Protein AF-A0A820RP20-F1 (afdb_monomer)

Solvent-accessibl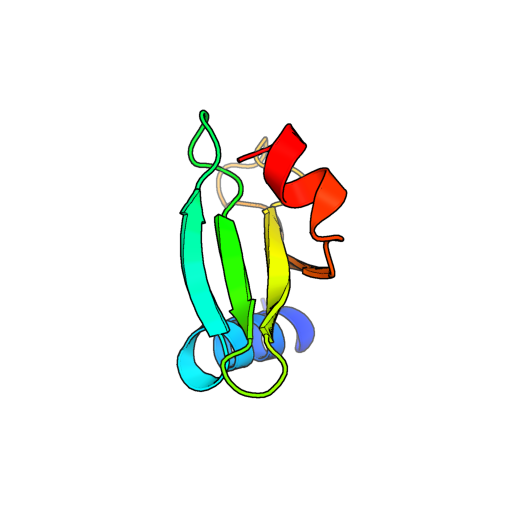e surface area (backbone atoms only — not comparable to full-atom values): 4193 Å² total; per-residue (Å²): 134,79,76,51,74,64,46,59,50,50,54,49,41,53,74,74,48,38,41,83,75,51,52,33,97,87,61,72,37,35,39,27,32,35,74,87,79,67,50,39,33,36,38,39,51,64,60,65,88,46,102,75,58,30,70,70,43,80,42,82,46,55,71,75,55,45,72,73,66,99

Secondary structure (DSSP, 8-state):
-PPPHHHHHHHHHHHHTEEEEEE-TTSSSEEEEETTT--EEEEEES-TTSTT-PPEEEEEE-HHHHHHH-

Structure (mmCIF, N/CA/C/O backbone):
data_AF-A0A820RP20-F1
#
_entry.id   AF-A0A820RP20-F1
#
loop_
_atom_site.group_PDB
_atom_site.id
_atom_site.type_symbol
_atom_site.label_atom_id
_atom_site.label_alt_id
_atom_site.label_comp_id
_atom_site.label_asym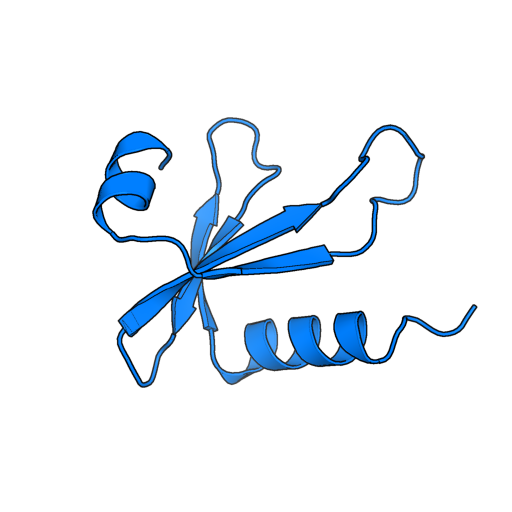_id
_atom_site.label_entity_id
_atom_site.label_seq_id
_atom_site.pdbx_PDB_ins_code
_atom_site.Cartn_x
_atom_site.Cartn_y
_atom_site.Cartn_z
_atom_site.occupancy
_atom_site.B_iso_or_equiv
_atom_site.auth_seq_id
_atom_site.auth_comp_id
_atom_site.auth_asym_id
_atom_site.auth_atom_id
_atom_site.pdbx_PDB_model_num
ATOM 1 N N . MET A 1 1 ? 12.941 -6.600 -22.085 1.00 42.62 1 MET A N 1
ATOM 2 C CA . MET A 1 1 ? 12.687 -7.112 -20.723 1.00 42.62 1 MET A CA 1
ATOM 3 C C . MET A 1 1 ? 11.192 -7.024 -20.489 1.00 42.62 1 MET A C 1
ATOM 5 O O . MET A 1 1 ? 10.661 -5.927 -20.584 1.00 42.62 1 MET A O 1
ATOM 9 N N . LYS A 1 2 ? 10.495 -8.156 -20.331 1.00 46.19 2 LYS A N 1
ATOM 10 C CA . LYS A 1 2 ? 9.097 -8.132 -19.881 1.00 46.19 2 LYS A CA 1
ATOM 11 C C . LYS A 1 2 ? 9.148 -7.777 -18.399 1.00 46.19 2 LYS A C 1
ATOM 13 O O . LYS A 1 2 ? 9.857 -8.462 -17.674 1.00 46.19 2 LYS A O 1
ATOM 18 N N . ALA A 1 3 ? 8.466 -6.717 -17.976 1.00 56.91 3 ALA A N 1
ATOM 19 C CA . ALA A 1 3 ? 8.089 -6.632 -16.573 1.00 56.91 3 ALA A CA 1
ATOM 20 C C . ALA A 1 3 ? 7.324 -7.924 -16.265 1.00 56.91 3 ALA A C 1
ATOM 22 O O . ALA A 1 3 ? 6.421 -8.279 -17.028 1.00 56.91 3 ALA A O 1
ATOM 23 N N . ASP A 1 4 ? 7.753 -8.669 -15.250 1.00 70.25 4 ASP A N 1
ATOM 24 C CA . ASP A 1 4 ? 7.092 -9.906 -14.852 1.00 70.25 4 ASP A CA 1
ATOM 25 C C . ASP A 1 4 ? 5.593 -9.633 -14.659 1.00 70.25 4 ASP A C 1
ATOM 27 O O . ASP A 1 4 ? 5.218 -8.572 -14.153 1.00 70.25 4 ASP A O 1
ATOM 31 N N . ASP A 1 5 ? 4.720 -10.567 -15.050 1.00 77.06 5 ASP A N 1
ATOM 32 C CA . ASP A 1 5 ? 3.261 -10.426 -14.907 1.00 77.06 5 ASP A CA 1
ATOM 33 C C . ASP A 1 5 ? 2.848 -10.021 -13.474 1.00 77.06 5 ASP A C 1
ATOM 35 O O . ASP A 1 5 ? 1.837 -9.346 -13.265 1.00 77.06 5 ASP A O 1
ATOM 39 N N . ASN A 1 6 ? 3.680 -10.364 -12.485 1.00 81.06 6 ASN A N 1
ATOM 40 C CA . ASN A 1 6 ? 3.530 -9.962 -11.093 1.00 81.06 6 ASN A CA 1
ATOM 41 C C . ASN A 1 6 ? 3.695 -8.446 -10.869 1.00 81.06 6 ASN A C 1
ATOM 43 O O . ASN A 1 6 ? 2.900 -7.848 -10.150 1.00 81.06 6 ASN A O 1
ATOM 47 N N . THR A 1 7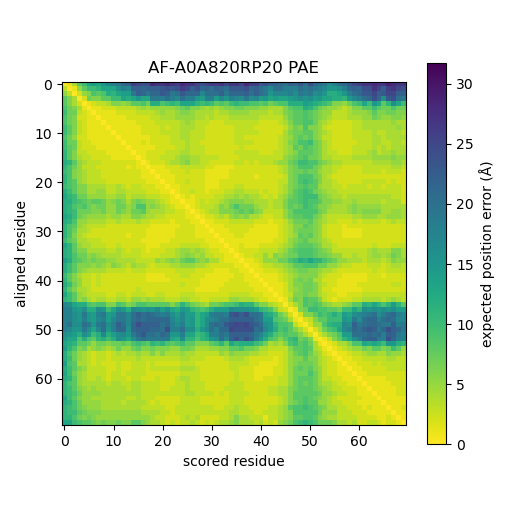 ? 4.670 -7.802 -11.515 1.00 84.31 7 THR A N 1
ATOM 48 C CA . THR A 1 7 ? 4.890 -6.348 -11.420 1.00 84.31 7 THR A CA 1
ATOM 49 C C . THR A 1 7 ? 3.684 -5.589 -11.961 1.00 84.31 7 THR A C 1
ATOM 51 O O . THR A 1 7 ? 3.129 -4.737 -11.270 1.00 84.31 7 THR A O 1
ATOM 54 N N . LEU A 1 8 ? 3.198 -5.974 -13.147 1.00 86.31 8 LEU A N 1
ATOM 55 C CA . LEU A 1 8 ? 2.005 -5.367 -13.747 1.00 86.31 8 LEU A CA 1
ATOM 56 C C . LEU A 1 8 ? 0.766 -5.560 -12.864 1.00 86.31 8 LEU A C 1
ATOM 58 O O . LEU A 1 8 ? -0.073 -4.664 -12.744 1.00 86.31 8 LEU A O 1
ATOM 62 N N . ARG A 1 9 ? 0.646 -6.726 -12.215 1.00 90.06 9 ARG A N 1
ATOM 63 C CA . ARG A 1 9 ? -0.444 -7.005 -11.278 1.00 90.06 9 ARG A CA 1
ATOM 64 C C . ARG A 1 9 ? -0.370 -6.121 -10.035 1.00 90.06 9 ARG A C 1
ATOM 66 O O . ARG A 1 9 ? -1.408 -5.608 -9.617 1.00 90.06 9 ARG A O 1
ATOM 73 N N . ILE A 1 10 ? 0.818 -5.930 -9.466 1.00 90.56 10 ILE A N 1
ATOM 74 C CA . ILE A 1 10 ? 1.036 -5.060 -8.304 1.00 90.56 10 ILE A CA 1
ATOM 75 C C . ILE A 1 10 ? 0.699 -3.610 -8.658 1.00 90.56 10 ILE A C 1
ATOM 77 O O . ILE A 1 10 ? -0.092 -2.985 -7.955 1.00 90.56 10 ILE A O 1
ATOM 81 N N . GLU A 1 11 ? 1.203 -3.097 -9.783 1.00 89.19 11 GLU A N 1
ATOM 82 C CA . GLU A 1 11 ? 0.884 -1.742 -10.249 1.00 89.19 11 GLU A CA 1
ATOM 83 C C . GLU A 1 11 ? -0.623 -1.550 -10.463 1.00 89.19 11 GLU A C 1
ATOM 85 O O . GLU A 1 11 ? -1.195 -0.527 -10.075 1.00 89.19 11 GLU A O 1
ATOM 90 N N . PHE A 1 12 ? -1.299 -2.556 -11.027 1.00 91.31 12 PHE A N 1
ATOM 91 C CA . PHE A 1 12 ? -2.750 -2.534 -11.176 1.00 91.31 12 PHE A CA 1
ATOM 92 C C . PHE A 1 12 ? -3.466 -2.468 -9.820 1.00 91.31 12 PHE A C 1
ATOM 94 O O . PHE A 1 12 ? -4.384 -1.661 -9.663 1.00 91.31 12 PHE A O 1
ATOM 101 N N . LEU A 1 13 ? -3.068 -3.282 -8.838 1.00 91.62 13 LEU A N 1
ATOM 102 C CA . LEU A 1 13 ? -3.671 -3.264 -7.501 1.00 91.62 13 LEU A CA 1
ATOM 103 C C . LEU A 1 13 ? -3.454 -1.917 -6.810 1.00 91.62 13 LEU A C 1
ATOM 105 O O . LEU A 1 13 ? -4.412 -1.341 -6.298 1.00 91.62 13 LEU A O 1
ATOM 109 N N . ILE A 1 14 ? -2.238 -1.373 -6.873 1.00 92.12 14 ILE A N 1
ATOM 110 C CA . ILE A 1 14 ? -1.908 -0.060 -6.307 1.00 92.12 14 ILE A CA 1
ATOM 111 C C . ILE A 1 14 ? -2.792 1.032 -6.912 1.00 92.12 14 ILE A C 1
ATOM 113 O O . ILE A 1 14 ? -3.365 1.846 -6.193 1.00 92.12 14 ILE A O 1
ATOM 117 N N . LYS A 1 15 ? -2.941 1.034 -8.240 1.00 91.38 15 LYS A N 1
ATOM 118 C CA . LYS A 1 15 ? -3.685 2.076 -8.950 1.00 91.38 15 LYS A CA 1
ATOM 119 C C . LYS A 1 15 ? -5.198 1.995 -8.736 1.00 91.38 15 LYS A C 1
ATOM 121 O O . LYS A 1 15 ? -5.862 3.029 -8.710 1.00 91.38 15 LYS A O 1
ATOM 126 N N . ASN A 1 16 ? -5.752 0.788 -8.619 1.00 93.38 16 ASN A N 1
ATOM 127 C CA . ASN A 1 16 ? -7.203 0.585 -8.649 1.00 93.38 16 ASN A CA 1
ATOM 128 C C . ASN A 1 16 ? -7.792 0.264 -7.268 1.00 93.38 16 ASN A C 1
ATOM 130 O O . ASN A 1 16 ? -8.842 0.799 -6.910 1.00 93.38 16 ASN A O 1
ATOM 134 N N . SER A 1 17 ? -7.114 -0.560 -6.472 1.00 93.94 17 SER A N 1
ATOM 135 C CA . SER A 1 17 ? -7.674 -1.160 -5.253 1.00 93.94 17 SER A CA 1
ATOM 136 C C . SER A 1 17 ? -7.110 -0.563 -3.969 1.00 93.94 17 SER A C 1
ATOM 138 O O . SER A 1 17 ? -7.836 -0.438 -2.984 1.00 93.94 17 SER A O 1
ATOM 140 N N . LEU A 1 18 ? -5.846 -0.145 -3.983 1.00 95.38 18 LEU A N 1
ATOM 141 C CA . LEU A 1 18 ? -5.152 0.293 -2.780 1.00 95.38 18 LEU A CA 1
ATOM 142 C C . LEU A 1 18 ? -5.158 1.817 -2.620 1.00 95.38 18 LEU A C 1
ATOM 144 O O . LEU A 1 18 ? -5.231 2.580 -3.587 1.00 95.38 18 LEU A O 1
ATOM 148 N N . LEU A 1 19 ? -5.109 2.267 -1.371 1.00 95.50 19 LEU A N 1
ATOM 149 C CA . LEU A 1 19 ? -4.925 3.662 -0.99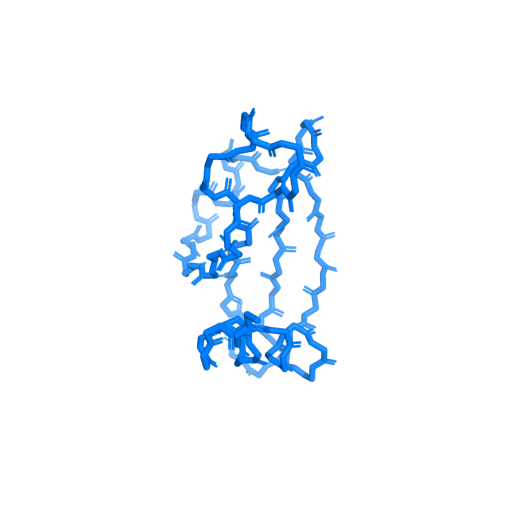1 1.00 95.50 19 LEU A CA 1
ATOM 150 C C . LEU A 1 19 ? -3.586 3.800 -0.272 1.00 95.50 19 LEU A C 1
ATOM 152 O O . LEU A 1 19 ? -3.350 3.099 0.707 1.00 95.50 19 LEU A O 1
ATOM 156 N N . LYS A 1 20 ? -2.716 4.696 -0.747 1.00 95.25 20 LYS A N 1
ATOM 157 C CA . LYS A 1 20 ? -1.461 5.010 -0.055 1.00 95.25 20 LYS A CA 1
ATOM 158 C C . LYS A 1 20 ? -1.777 5.704 1.271 1.00 95.25 20 LYS A C 1
ATOM 160 O O . LYS A 1 20 ? -2.453 6.730 1.259 1.00 95.25 20 LYS A O 1
ATOM 165 N N . ILE A 1 21 ? -1.272 5.155 2.372 1.00 95.31 21 ILE A N 1
ATOM 166 C CA . ILE A 1 21 ? -1.438 5.702 3.723 1.00 95.31 21 ILE A CA 1
ATOM 167 C C . ILE A 1 21 ? -0.221 6.543 4.094 1.00 95.31 21 ILE A C 1
ATOM 169 O O . ILE A 1 21 ? -0.348 7.737 4.344 1.00 95.31 21 ILE A O 1
ATOM 173 N N . THR A 1 22 ? 0.964 5.936 4.082 1.00 94.69 22 THR A N 1
ATOM 174 C CA . THR A 1 22 ? 2.225 6.604 4.424 1.00 94.69 22 THR A CA 1
ATOM 175 C C . THR A 1 22 ? 3.410 5.849 3.812 1.00 94.69 22 THR A C 1
ATOM 177 O O . THR A 1 22 ? 3.228 4.836 3.137 1.00 94.69 22 THR A O 1
ATOM 180 N N . SER A 1 23 ? 4.617 6.364 3.998 1.00 93.12 23 SER A N 1
ATOM 181 C CA . SER A 1 23 ? 5.877 5.659 3.753 1.00 93.12 23 SER A CA 1
ATOM 182 C C . SER A 1 23 ? 6.683 5.586 5.044 1.00 93.12 23 SER A C 1
ATOM 184 O O . SER A 1 23 ? 6.401 6.341 5.975 1.00 93.12 23 SER A O 1
ATOM 186 N N . ASP A 1 24 ? 7.657 4.684 5.102 1.00 88.50 24 ASP A N 1
ATOM 187 C CA . ASP A 1 24 ? 8.524 4.547 6.270 1.00 88.50 24 ASP A CA 1
ATOM 188 C C . ASP A 1 24 ? 9.457 5.766 6.405 1.00 88.50 24 ASP A C 1
ATOM 190 O O . ASP A 1 24 ? 9.499 6.640 5.531 1.00 88.50 24 ASP A O 1
ATOM 194 N N . GLU A 1 25 ? 10.226 5.822 7.493 1.00 86.06 25 GLU A N 1
ATOM 195 C CA . GLU A 1 25 ? 11.166 6.914 7.784 1.00 86.06 25 GLU A CA 1
ATOM 196 C C . GLU A 1 25 ? 12.204 7.155 6.674 1.00 86.06 25 GLU A C 1
ATOM 198 O O . GLU A 1 25 ? 12.636 8.288 6.454 1.00 86.06 25 GLU A O 1
ATOM 203 N N . THR A 1 26 ? 12.577 6.106 5.942 1.00 83.38 26 THR A N 1
ATOM 204 C CA . THR A 1 26 ? 13.523 6.169 4.827 1.00 83.38 26 THR A CA 1
ATOM 205 C C . THR A 1 26 ? 12.850 6.491 3.490 1.00 83.38 26 THR A C 1
ATOM 207 O O . THR A 1 26 ? 13.526 6.889 2.538 1.00 83.38 26 THR A O 1
ATOM 210 N N . GLY A 1 27 ? 11.522 6.354 3.416 1.00 82.31 27 GLY A N 1
ATOM 211 C CA . GLY A 1 27 ? 10.719 6.555 2.214 1.00 82.31 27 GLY A CA 1
ATOM 212 C C . GLY A 1 27 ? 10.815 5.425 1.183 1.00 82.31 27 GLY A C 1
ATOM 213 O O . GLY A 1 27 ? 10.305 5.591 0.071 1.00 82.31 27 GLY A O 1
ATOM 214 N N . TRP A 1 28 ? 11.468 4.311 1.521 1.00 84.88 28 TRP A N 1
ATOM 215 C CA . TRP A 1 28 ? 11.650 3.161 0.633 1.00 84.88 28 TRP A CA 1
ATOM 216 C C . TRP A 1 28 ? 10.430 2.248 0.609 1.00 84.88 28 TRP A C 1
ATOM 218 O O . TRP A 1 28 ? 10.014 1.805 -0.466 1.00 84.88 28 TRP A O 1
ATOM 228 N N . ASP A 1 29 ?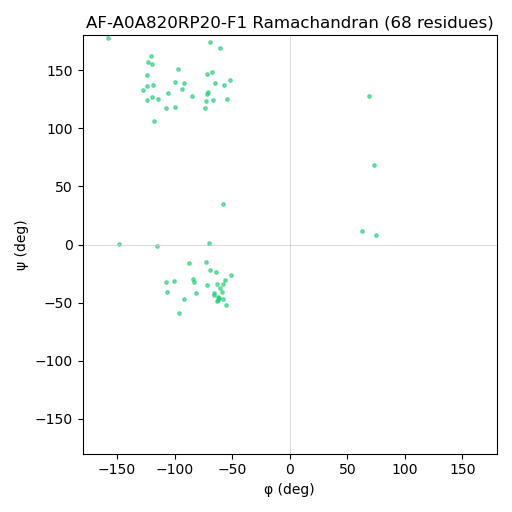 9.846 2.010 1.777 1.00 90.69 29 ASP A N 1
ATOM 229 C CA . ASP A 1 29 ? 8.691 1.152 1.951 1.00 90.69 29 ASP A CA 1
ATOM 230 C C . ASP A 1 29 ? 7.428 2.007 2.043 1.00 90.69 29 ASP A C 1
ATOM 232 O O . ASP A 1 29 ? 7.398 3.095 2.630 1.00 90.69 29 ASP A O 1
ATOM 236 N N . VAL A 1 30 ? 6.358 1.530 1.411 1.00 93.62 30 VAL A N 1
ATOM 237 C CA . VAL A 1 30 ? 5.099 2.272 1.333 1.00 93.62 30 VAL A CA 1
ATOM 238 C C . VAL A 1 30 ? 3.965 1.430 1.881 1.00 93.62 30 VAL A C 1
ATOM 240 O O . VAL A 1 30 ? 3.683 0.339 1.384 1.00 93.62 30 VAL A O 1
ATOM 243 N N . LEU A 1 31 ? 3.265 1.991 2.862 1.00 95.88 31 LEU A N 1
ATOM 244 C CA . LEU A 1 31 ? 2.062 1.416 3.424 1.00 95.88 31 LEU A CA 1
ATOM 245 C C . LEU A 1 31 ? 0.845 1.801 2.585 1.00 95.88 31 LEU A C 1
ATOM 247 O O . LEU A 1 31 ? 0.548 2.977 2.347 1.00 95.88 31 LEU A O 1
ATOM 251 N N . TYR A 1 32 ? 0.091 0.784 2.211 1.00 96.56 32 TYR A N 1
ATOM 252 C CA . TYR A 1 32 ? -1.185 0.872 1.538 1.00 96.56 32 TYR A CA 1
ATOM 253 C C . TYR A 1 32 ? -2.285 0.221 2.376 1.00 96.56 32 TYR A C 1
ATOM 255 O O . TYR A 1 32 ? -2.037 -0.688 3.163 1.00 96.56 32 TYR A O 1
ATOM 263 N N . GLN A 1 33 ? -3.525 0.645 2.159 1.00 96.06 33 GLN A N 1
ATOM 264 C CA . GLN A 1 33 ? -4.710 -0.024 2.684 1.00 96.06 33 GLN A CA 1
ATOM 265 C C . GLN A 1 33 ? -5.655 -0.391 1.540 1.00 96.06 33 GLN A C 1
ATOM 267 O O . GLN A 1 33 ? -5.887 0.417 0.635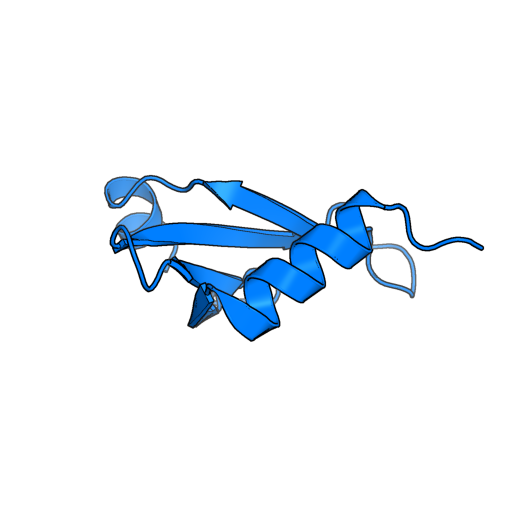 1.00 96.06 33 GLN A O 1
ATOM 272 N N . ASP A 1 34 ? -6.202 -1.605 1.566 1.00 94.19 34 ASP A N 1
ATOM 273 C CA . ASP A 1 34 ? -7.224 -2.024 0.609 1.00 94.19 34 ASP A CA 1
ATOM 274 C C . ASP A 1 34 ? -8.551 -1.315 0.901 1.00 94.19 34 ASP A C 1
ATOM 276 O O . ASP A 1 34 ? -9.048 -1.314 2.031 1.00 94.19 34 ASP A O 1
ATOM 280 N N . LYS A 1 35 ? -9.142 -0.708 -0.131 1.00 92.62 35 LYS A N 1
ATOM 281 C CA . LYS A 1 35 ? -10.389 0.060 -0.005 1.00 92.62 35 LYS A CA 1
ATOM 282 C C . LYS A 1 35 ? -11.612 -0.815 0.286 1.00 92.62 35 LYS A C 1
ATOM 284 O O . LYS A 1 35 ? -12.615 -0.296 0.769 1.00 92.62 35 LYS A O 1
ATOM 289 N N . ASN A 1 36 ? -11.558 -2.107 -0.031 1.00 91.50 36 ASN A N 1
ATOM 290 C CA . ASN A 1 36 ? -12.688 -3.027 0.073 1.00 91.50 36 ASN A CA 1
ATOM 291 C C . ASN A 1 36 ? 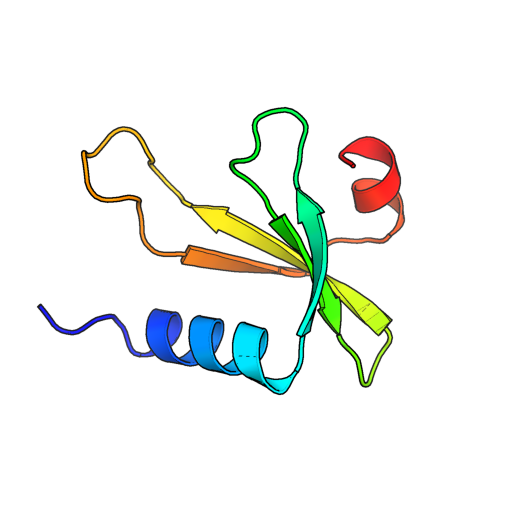-12.721 -3.730 1.431 1.00 91.50 36 ASN A C 1
ATOM 293 O O . ASN A 1 36 ? -13.777 -3.804 2.056 1.00 91.50 36 ASN A O 1
ATOM 297 N N . ASP A 1 37 ? -11.578 -4.248 1.885 1.00 91.75 37 ASP A N 1
ATOM 298 C CA . ASP A 1 37 ? -11.505 -5.099 3.083 1.00 91.75 37 ASP A CA 1
ATOM 299 C C . ASP A 1 37 ? -10.704 -4.496 4.248 1.00 91.75 37 ASP A C 1
ATOM 301 O O . ASP A 1 37 ? -10.665 -5.082 5.332 1.00 91.75 37 ASP A O 1
ATOM 305 N N . ARG A 1 38 ? -10.140 -3.294 4.061 1.00 91.75 38 ARG A N 1
ATOM 306 C CA . ARG A 1 38 ? -9.357 -2.541 5.055 1.00 91.75 38 ARG A CA 1
ATOM 307 C C . ARG A 1 38 ? -8.064 -3.217 5.517 1.00 91.75 38 ARG A C 1
ATOM 309 O O . ARG A 1 38 ? -7.443 -2.720 6.457 1.00 91.75 38 ARG A O 1
ATOM 316 N N . ARG A 1 39 ? -7.608 -4.288 4.859 1.00 94.69 39 ARG A N 1
ATOM 317 C CA . ARG A 1 39 ? -6.293 -4.880 5.128 1.00 94.69 39 ARG A CA 1
ATOM 318 C C . ARG A 1 39 ? -5.169 -3.946 4.713 1.00 94.69 39 ARG A C 1
ATOM 320 O O . ARG A 1 39 ? -5.278 -3.216 3.726 1.00 94.69 39 ARG A O 1
ATOM 327 N N . TYR A 1 40 ? -4.067 -4.036 5.443 1.00 95.94 40 TYR A N 1
ATOM 328 C CA . TYR A 1 40 ? -2.856 -3.296 5.141 1.00 95.94 40 TYR A CA 1
ATOM 329 C C . TYR A 1 40 ? -1.927 -4.110 4.251 1.00 95.94 40 TYR A C 1
ATOM 331 O O . TYR A 1 40 ? -1.739 -5.316 4.429 1.00 95.94 40 TYR A O 1
ATOM 339 N N . TRP A 1 41 ? -1.343 -3.415 3.288 1.00 95.88 41 TRP A N 1
ATOM 340 C CA . TRP A 1 41 ? -0.395 -3.949 2.334 1.00 95.88 41 TRP A CA 1
ATOM 341 C C . TRP A 1 41 ? 0.849 -3.086 2.346 1.00 95.88 41 TRP A C 1
ATOM 343 O O . TRP A 1 41 ? 0.770 -1.866 2.270 1.00 95.88 41 TRP A O 1
ATOM 353 N N . GLU A 1 42 ? 2.001 -3.720 2.408 1.00 95.19 42 GLU A N 1
ATOM 354 C CA . GLU A 1 42 ? 3.284 -3.058 2.334 1.00 95.19 42 GLU A CA 1
ATOM 355 C C . GLU A 1 42 ? 3.912 -3.308 0.964 1.00 95.19 42 GLU A C 1
ATOM 357 O O . GLU A 1 42 ? 3.969 -4.446 0.492 1.00 95.19 42 GLU A O 1
ATOM 362 N N . LEU A 1 43 ? 4.369 -2.234 0.327 1.00 93.12 43 LEU A N 1
ATOM 363 C CA . LEU A 1 43 ? 5.163 -2.277 -0.890 1.00 93.12 43 LEU A CA 1
ATOM 364 C C . LEU A 1 43 ? 6.636 -2.098 -0.530 1.00 93.12 43 LEU A C 1
ATOM 366 O O . LEU A 1 43 ? 7.008 -1.034 -0.040 1.00 93.12 43 LEU A O 1
ATOM 370 N N . ILE A 1 44 ? 7.447 -3.108 -0.833 1.00 89.50 44 ILE A N 1
ATOM 371 C CA . ILE A 1 44 ? 8.900 -3.102 -0.633 1.00 89.50 44 ILE A CA 1
ATOM 372 C C . ILE A 1 44 ? 9.626 -3.380 -1.951 1.00 89.50 44 ILE A C 1
ATOM 374 O O . ILE A 1 44 ? 9.080 -4.015 -2.857 1.00 89.50 44 ILE A O 1
ATOM 378 N N . TYR A 1 45 ? 10.885 -2.962 -2.044 1.00 84.25 45 TYR A N 1
ATOM 379 C CA . TYR A 1 45 ? 11.738 -3.216 -3.207 1.00 84.25 45 TYR A CA 1
ATOM 380 C C . TYR A 1 45 ? 12.948 -4.056 -2.787 1.00 84.25 45 TYR A C 1
ATOM 382 O O . TYR A 1 45 ? 13.871 -3.577 -2.132 1.00 84.25 45 TYR A O 1
ATOM 390 N N . TYR A 1 46 ? 12.954 -5.341 -3.151 1.00 67.75 46 TYR A N 1
ATOM 391 C CA . TYR A 1 46 ? 14.042 -6.248 -2.774 1.00 67.75 46 TYR A CA 1
ATOM 392 C C . TYR A 1 46 ? 15.298 -5.941 -3.611 1.00 67.75 46 TYR A C 1
ATOM 394 O O . TYR A 1 46 ? 15.286 -6.136 -4.823 1.00 67.75 46 TYR A O 1
ATOM 402 N N . LYS A 1 47 ? 16.395 -5.525 -2.958 1.00 57.97 47 LYS A N 1
ATOM 403 C CA . LYS A 1 47 ? 17.707 -5.162 -3.552 1.00 57.97 47 LYS A CA 1
ATOM 404 C C . LYS A 1 47 ? 17.743 -3.827 -4.316 1.00 57.97 47 LYS A C 1
ATOM 406 O O . LYS A 1 47 ? 18.001 -3.785 -5.518 1.00 57.97 47 LYS A O 1
ATOM 411 N N . SER A 1 48 ? 17.612 -2.721 -3.586 1.00 52.59 48 SER A N 1
ATOM 412 C CA . SER A 1 48 ? 17.848 -1.354 -4.090 1.00 52.59 48 SER A CA 1
ATOM 413 C C . SER A 1 48 ? 19.323 -1.015 -4.384 1.00 52.59 48 SER A C 1
ATOM 415 O O . SER A 1 48 ? 19.619 0.099 -4.802 1.00 52.59 48 SER A O 1
ATOM 417 N N . GLU A 1 49 ? 20.260 -1.952 -4.197 1.00 54.25 49 GLU A N 1
ATOM 418 C CA . GLU A 1 49 ? 21.693 -1.750 -4.486 1.00 54.25 49 GLU A CA 1
ATOM 419 C C . GLU A 1 49 ? 22.016 -1.718 -5.993 1.00 54.25 49 GLU A C 1
ATOM 421 O O . GLU A 1 49 ? 23.091 -1.273 -6.393 1.00 54.25 49 GLU A O 1
ATOM 426 N N . MET A 1 50 ? 21.096 -2.163 -6.855 1.00 53.72 50 MET A N 1
ATOM 427 C CA . MET A 1 50 ? 21.208 -1.973 -8.303 1.00 53.72 50 MET A CA 1
ATOM 428 C C . MET A 1 50 ? 20.464 -0.701 -8.717 1.00 53.72 50 MET A C 1
ATOM 430 O O . MET A 1 50 ? 19.312 -0.512 -8.336 1.00 53.72 50 MET A O 1
ATOM 434 N N . HIS A 1 51 ? 21.112 0.126 -9.546 1.00 53.06 51 HIS A N 1
ATOM 435 C CA . HIS A 1 51 ? 20.677 1.418 -10.115 1.00 53.06 51 HIS A CA 1
ATOM 436 C C . HIS A 1 51 ? 19.370 1.402 -10.957 1.00 53.06 51 HIS A C 1
ATOM 438 O O . HIS A 1 51 ? 19.238 2.134 -11.934 1.00 53.06 51 HIS A O 1
ATOM 444 N N . GLY A 1 52 ? 18.387 0.580 -10.601 1.00 58.09 52 GLY A N 1
ATOM 445 C CA . GLY 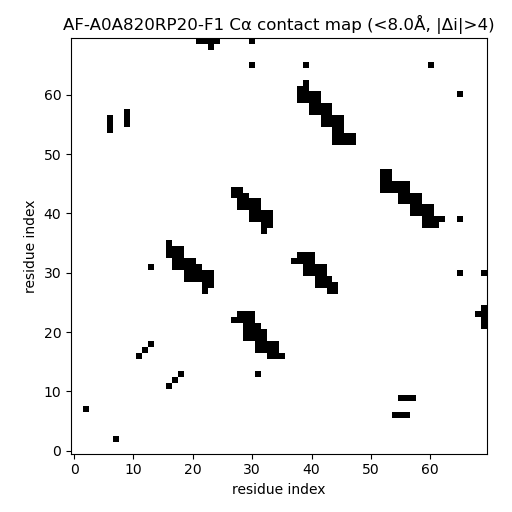A 1 52 ? 17.091 0.477 -11.265 1.00 58.09 52 GLY A CA 1
ATOM 446 C C . GLY A 1 52 ? 15.926 0.105 -10.350 1.00 58.09 52 GLY A C 1
ATOM 447 O O . GLY A 1 52 ? 14.817 0.011 -10.858 1.00 58.09 52 GLY A O 1
ATOM 448 N N . GLY A 1 53 ? 16.155 -0.079 -9.041 1.00 65.50 53 GLY A N 1
ATOM 449 C CA . GLY A 1 53 ? 15.136 -0.583 -8.118 1.00 65.50 53 GLY A CA 1
ATOM 450 C C . GLY A 1 53 ? 14.818 -2.053 -8.403 1.00 65.50 53 GLY A C 1
ATOM 451 O O . GLY A 1 53 ? 14.567 -2.450 -9.539 1.00 65.50 53 GLY A O 1
ATOM 452 N N . GLY A 1 54 ? 14.878 -2.902 -7.381 1.00 71.12 54 GLY A N 1
ATOM 453 C CA . GLY A 1 54 ? 14.450 -4.291 -7.529 1.00 71.12 54 GLY A CA 1
ATOM 454 C C . GLY A 1 54 ? 12.973 -4.403 -7.929 1.00 71.12 54 GLY A C 1
ATOM 455 O O . GLY A 1 54 ? 12.240 -3.414 -7.881 1.00 71.12 54 GLY A O 1
ATOM 456 N N . PRO A 1 55 ? 12.497 -5.596 -8.318 1.00 80.12 55 PRO A N 1
ATOM 457 C CA . PRO A 1 55 ? 11.078 -5.790 -8.579 1.00 80.12 55 PRO A CA 1
ATOM 458 C C . PRO A 1 55 ? 10.254 -5.427 -7.329 1.00 80.12 55 PRO A C 1
ATOM 460 O O . PRO A 1 55 ? 10.653 -5.791 -6.215 1.00 80.12 55 PRO A O 1
ATOM 463 N N . PRO A 1 56 ? 9.118 -4.722 -7.492 1.00 87.12 56 PRO A N 1
ATOM 464 C CA . PRO A 1 56 ? 8.243 -4.418 -6.374 1.00 87.12 56 PRO A CA 1
ATOM 465 C C . PRO A 1 56 ? 7.658 -5.709 -5.807 1.00 87.12 56 PRO A C 1
ATOM 467 O O . PRO A 1 56 ? 7.230 -6.598 -6.548 1.00 87.12 56 PRO A O 1
ATOM 470 N N . LEU A 1 57 ? 7.592 -5.782 -4.484 1.00 88.69 57 LEU A N 1
ATOM 471 C CA . LEU A 1 57 ? 6.896 -6.828 -3.760 1.00 88.69 57 LEU A CA 1
ATOM 472 C C . LEU A 1 57 ? 5.798 -6.191 -2.920 1.00 88.69 57 LEU A C 1
ATOM 474 O O . LEU A 1 57 ? 6.055 -5.283 -2.137 1.00 88.69 57 LEU A O 1
ATOM 478 N N . LEU A 1 58 ? 4.581 -6.697 -3.081 1.00 91.62 58 LEU A N 1
ATOM 479 C CA . LEU A 1 58 ? 3.430 -6.289 -2.294 1.00 91.62 58 LEU A CA 1
ATOM 480 C C . LEU A 1 58 ? 3.080 -7.419 -1.322 1.00 91.62 58 LEU A C 1
ATOM 482 O O . LEU A 1 58 ? 2.736 -8.519 -1.760 1.00 91.62 58 LEU A O 1
ATOM 486 N N . GLN A 1 59 ? 3.173 -7.157 -0.021 1.00 92.94 59 GLN A N 1
ATOM 487 C CA . GLN A 1 59 ? 2.917 -8.143 1.029 1.00 92.94 59 GLN A CA 1
ATOM 488 C C . GLN A 1 59 ? 1.842 -7.670 2.001 1.00 92.94 59 GLN A C 1
ATOM 490 O O . GLN A 1 59 ? 1.727 -6.483 2.288 1.00 92.94 59 GLN A O 1
ATOM 495 N N . LEU A 1 60 ? 1.037 -8.602 2.506 1.00 94.88 60 LEU A N 1
ATOM 496 C CA . LEU A 1 60 ? 0.076 -8.307 3.562 1.00 94.88 60 LEU A CA 1
ATOM 497 C C . LEU A 1 60 ? 0.843 -8.067 4.866 1.00 94.88 60 LEU A C 1
ATOM 499 O O . LEU A 1 60 ? 1.676 -8.894 5.236 1.00 94.88 60 LEU A O 1
ATOM 503 N N . ILE A 1 61 ? 0.534 -6.981 5.567 1.00 95.06 61 ILE A N 1
ATOM 504 C CA . ILE A 1 61 ? 1.124 -6.668 6.870 1.00 95.06 61 ILE A CA 1
ATOM 505 C C . ILE A 1 61 ? 0.025 -6.621 7.934 1.00 95.06 61 ILE A C 1
ATOM 507 O O . ILE A 1 61 ? -1.080 -6.127 7.693 1.00 95.06 61 ILE A O 1
ATOM 511 N N . ALA A 1 62 ? 0.302 -7.197 9.104 1.00 94.88 62 ALA A N 1
ATOM 512 C CA . ALA A 1 62 ? -0.625 -7.165 10.226 1.00 94.88 62 ALA A CA 1
ATOM 513 C C . ALA A 1 62 ? -0.690 -5.753 10.820 1.00 94.88 62 ALA A C 1
ATOM 515 O O . ALA A 1 62 ? 0.312 -5.045 10.864 1.00 94.88 62 ALA A O 1
ATOM 516 N N . GLU A 1 63 ? -1.858 -5.348 11.320 1.00 92.88 63 GLU A N 1
ATOM 517 C CA . GLU A 1 63 ? -2.047 -4.013 11.906 1.00 92.88 63 GLU A CA 1
ATOM 518 C C . GLU A 1 63 ? -1.082 -3.741 13.073 1.00 92.88 63 GLU A C 1
ATOM 520 O O . GLU A 1 63 ? -0.585 -2.627 13.218 1.00 92.88 63 GLU A O 1
ATOM 525 N N . GLU A 1 64 ? -0.746 -4.767 13.860 1.00 94.00 64 GLU A N 1
ATOM 526 C CA . GLU A 1 64 ? 0.242 -4.646 14.937 1.00 94.00 64 GLU A CA 1
ATOM 527 C C . GLU A 1 64 ? 1.648 -4.298 14.433 1.00 94.00 64 GLU A C 1
ATOM 529 O O . GLU A 1 64 ? 2.378 -3.580 15.109 1.00 94.00 64 GLU A O 1
ATOM 534 N N . ASP A 1 65 ? 2.033 -4.786 13.255 1.00 92.81 65 ASP A N 1
ATOM 535 C CA . ASP A 1 65 ? 3.349 -4.530 12.676 1.00 92.81 65 ASP A CA 1
ATOM 536 C C . ASP A 1 65 ? 3.367 -3.198 11.934 1.00 92.81 65 ASP A C 1
ATOM 538 O O . ASP A 1 65 ? 4.386 -2.509 11.945 1.00 92.81 65 ASP A O 1
ATOM 542 N N . VAL A 1 66 ? 2.219 -2.783 11.385 1.00 93.31 66 VAL A N 1
ATOM 543 C CA . VAL A 1 66 ? 2.030 -1.424 10.870 1.00 93.31 66 VAL A CA 1
ATOM 544 C C . VAL A 1 66 ? 2.342 -0.408 11.961 1.00 93.31 66 VAL A C 1
ATOM 546 O O . VAL A 1 66 ? 3.190 0.442 11.739 1.00 93.31 66 VAL A O 1
ATOM 549 N N . GLN A 1 67 ? 1.743 -0.544 13.149 1.00 90.69 67 GLN A N 1
ATOM 550 C CA . GLN A 1 67 ? 1.957 0.388 14.267 1.00 90.69 67 GLN A CA 1
ATOM 551 C C . GLN A 1 67 ? 3.395 0.404 14.804 1.00 90.69 67 GLN A C 1
ATOM 553 O O . GLN A 1 67 ? 3.796 1.361 15.462 1.00 90.69 67 GLN A O 1
ATOM 558 N N . LYS A 1 68 ? 4.158 -0.675 14.595 1.00 91.50 68 LYS A N 1
ATOM 559 C CA . LYS A 1 68 ? 5.565 -0.754 15.016 1.00 91.50 68 LYS A CA 1
ATOM 560 C C . LYS A 1 68 ? 6.504 -0.108 13.997 1.00 91.50 68 LYS A C 1
ATOM 562 O O . LYS A 1 68 ? 7.557 0.381 14.395 1.00 91.50 68 LYS A O 1
ATOM 567 N N . LYS A 1 69 ? 6.165 -0.177 12.705 1.00 88.19 69 LYS A N 1
ATOM 568 C CA . LYS A 1 69 ? 7.043 0.224 11.595 1.00 88.19 69 LYS A CA 1
ATOM 569 C C . LYS A 1 69 ? 6.728 1.612 11.024 1.00 88.19 69 LYS A C 1
ATOM 571 O O . LYS A 1 69 ? 7.649 2.268 10.544 1.00 88.19 69 LYS A O 1
ATOM 576 N N . TYR A 1 70 ? 5.466 2.039 11.059 1.00 89.06 70 TYR A N 1
ATOM 577 C CA . TYR A 1 70 ? 4.958 3.286 10.474 1.00 89.06 70 TYR A CA 1
ATOM 578 C C . TYR A 1 70 ? 4.239 4.138 11.519 1.00 89.06 70 TYR A C 1
ATOM 580 O O . TYR A 1 70 ? 4.331 5.380 11.405 1.00 89.06 70 TYR A O 1
#

Radius of gyration: 12.42 Å; Cα contacts (8 Å, |Δi|>4): 110; chains: 1; bounding box: 34×17×36 Å

Organism: NCBI:txid392032

Mean predicted aligned error: 5.82 Å

pLDDT: mean 84.82, std 14.05, range [42.62, 96.56]

Foldseek 3Di:
DDLPPVLVVVVVCCVPFWDWDAAFPVNQKTWIAGPPPRWIKIWHFPDPVDPPTHRIDIGTDDPVVVVVGD

InterPro domains:
  IPR028960 Immunity protein 27 [PF15590] (1-61)

Nearest PDB structures (foldseek):
  4yom-assembly1_A  TM=5.113E-01  e=2.845E+00  Mus musculus
  7bvj-assembly1_A  TM=5.669E-01  e=4.593E+00  Acidithiobacillus ferrooxidans ATCC 23270
  6nfy-assembly1_A  TM=5.799E-01  e=7.417E+00  Homo sapiens

Sequence (70 aa):
MKADDNTLRIEFLIKNSLLKITSDETGWDVLYQDKNDRRYWE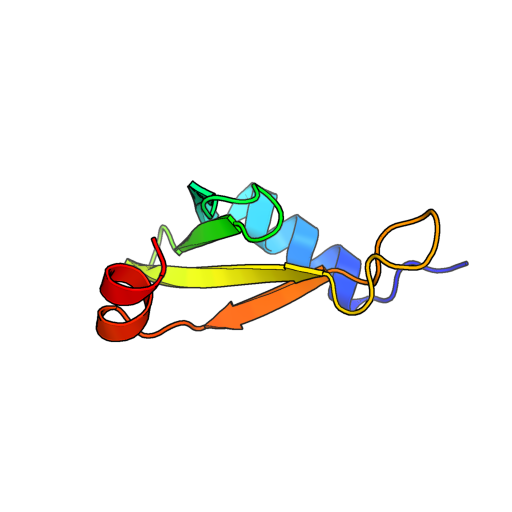LIYYKSEMHGGGPPLLQLIAEEDVQKKY